Protein AF-A0A2V1A9T0-F1 (afdb_monomer_lite)

Organism: NCBI:txid1231522

Secondary structure (DSSP, 8-state):
----------------------------PPPP-GGGT--B-TT---S-TT-TT-B-HHHHHHHHHHHHHHHHHHHHHHHHHHHHHHHHHHHHHHHHHHHHHHHHHHHHHHHHHHHHHHHHHHHHHHHHHHHHHHHHHHHHHHHHHHHHHHHTT--

Radius of gyration: 43.41 Å; chains: 1; bounding box: 82×56×120 Å

pLDDT: mean 79.32, std 18.93, range [35.81, 97.5]

InterPro domains:
  IPR008409 Pre-mRNA-splicing factor SPF27 [PF05700] (28-149)

Foldseek 3Di:
DDDDDDDDDDDDDDDDDPPPPPPPDPDPDDDDPVLLVDQADPPPPDPCPPDPVRGNVVSVVVSVVVVVVVVVVVVVCVVCVVVVVVVVVVVVVVVVVVVVVVVVVVVVVVVVVVVVVVVVVVVCVVCVVVVVVVVVVVVVVVVVVVVVVVVVVVD

Structure (mmCIF, N/CA/C/O backbone):
data_AF-A0A2V1A9T0-F1
#
_entry.id   AF-A0A2V1A9T0-F1
#
loop_
_atom_site.group_PDB
_atom_site.id
_atom_site.type_symbol
_atom_site.label_atom_id
_atom_site.label_alt_id
_atom_site.label_comp_id
_atom_site.label_asym_id
_atom_site.label_entity_id
_atom_site.label_seq_id
_atom_site.pdbx_PDB_ins_code
_atom_site.Cartn_x
_atom_site.Cartn_y
_atom_site.Cartn_z
_atom_site.occupancy
_atom_site.B_iso_or_equiv
_atom_site.auth_seq_id
_atom_site.auth_comp_id
_atom_site.auth_asym_id
_atom_site.auth_atom_id
_atom_site.pdbx_PDB_model_num
ATOM 1 N N . MET A 1 1 ? -9.797 48.461 8.569 1.00 41.34 1 MET A N 1
ATOM 2 C CA . MET A 1 1 ? -9.521 49.116 7.278 1.00 41.34 1 MET A CA 1
ATOM 3 C C . MET A 1 1 ? -10.580 48.656 6.301 1.00 41.34 1 MET A C 1
ATOM 5 O O . MET A 1 1 ? -10.656 47.468 6.024 1.00 41.34 1 MET A O 1
ATOM 9 N N . ASP A 1 2 ? -11.428 49.593 5.893 1.00 49.56 2 ASP A N 1
ATOM 10 C CA . ASP A 1 2 ? -12.432 49.450 4.840 1.00 49.56 2 ASP A CA 1
ATOM 11 C C . ASP A 1 2 ? -11.826 49.159 3.462 1.00 49.56 2 ASP A C 1
ATOM 13 O O . ASP A 1 2 ? -10.650 49.443 3.221 1.00 49.56 2 ASP A O 1
ATOM 17 N N . ARG A 1 3 ? -12.746 48.827 2.540 1.00 44.25 3 ARG A N 1
ATOM 18 C CA . ARG A 1 3 ? -12.660 48.832 1.067 1.00 44.25 3 ARG A CA 1
ATOM 19 C C . ARG A 1 3 ? -12.234 47.460 0.506 1.00 44.25 3 ARG A C 1
ATOM 21 O O . ARG A 1 3 ? -11.139 46.999 0.760 1.00 44.25 3 ARG A O 1
ATOM 28 N N . PHE A 1 4 ? -13.026 46.724 -0.269 1.00 51.66 4 PHE A N 1
ATOM 29 C CA . PHE A 1 4 ? -13.960 47.167 -1.293 1.00 51.66 4 PHE A CA 1
ATOM 30 C C . PHE A 1 4 ? -15.112 46.173 -1.485 1.00 51.66 4 PHE A C 1
ATOM 32 O O . PHE A 1 4 ? -14.948 45.049 -1.946 1.00 51.66 4 PHE A O 1
ATOM 39 N N . ARG A 1 5 ? -16.301 46.695 -1.203 1.00 51.66 5 ARG A N 1
ATOM 40 C CA . ARG A 1 5 ? -17.583 46.385 -1.833 1.00 51.66 5 ARG A CA 1
ATOM 41 C C . ARG A 1 5 ? -17.420 46.410 -3.364 1.00 51.66 5 ARG A C 1
ATOM 43 O O . ARG A 1 5 ? -16.984 47.432 -3.893 1.00 51.66 5 ARG A O 1
ATOM 50 N N . ARG A 1 6 ? -17.809 45.350 -4.080 1.00 48.56 6 ARG A N 1
ATOM 51 C CA . ARG A 1 6 ? -18.225 45.465 -5.490 1.00 48.56 6 ARG A CA 1
ATOM 52 C C . ARG A 1 6 ? -19.742 45.265 -5.572 1.00 48.56 6 ARG A C 1
ATOM 54 O O . ARG A 1 6 ? -20.249 44.361 -4.910 1.00 48.56 6 ARG A O 1
ATOM 61 N N . PRO A 1 7 ? -20.461 46.148 -6.281 1.00 46.00 7 PRO A N 1
ATOM 62 C CA . PRO A 1 7 ? -21.913 46.156 -6.297 1.00 46.00 7 PRO A CA 1
ATOM 63 C C . PRO A 1 7 ? -22.497 45.077 -7.211 1.00 46.00 7 PRO A C 1
ATOM 65 O O . PRO A 1 7 ? -21.845 44.564 -8.119 1.00 46.00 7 PRO A O 1
ATOM 68 N N . GLN A 1 8 ? -23.760 44.793 -6.907 1.00 44.28 8 GLN A N 1
ATOM 69 C CA . GLN A 1 8 ? -24.745 44.070 -7.694 1.00 44.28 8 GLN A CA 1
ATOM 70 C C . GLN A 1 8 ? -24.819 44.540 -9.155 1.00 44.28 8 GLN A C 1
ATOM 72 O O . GLN A 1 8 ? -24.739 45.731 -9.440 1.00 44.28 8 GLN A O 1
ATOM 77 N N . GLN A 1 9 ? -24.996 43.548 -10.030 1.00 41.38 9 GLN A N 1
ATOM 78 C CA . GLN A 1 9 ? -26.046 43.435 -11.050 1.00 41.38 9 GLN A CA 1
ATOM 79 C C . GLN A 1 9 ? -26.604 44.745 -11.632 1.00 41.38 9 GLN A C 1
ATOM 81 O O . GLN A 1 9 ? -27.335 45.476 -10.971 1.00 41.38 9 GLN A O 1
ATOM 86 N N . GLY A 1 10 ? -26.343 44.942 -12.925 1.00 35.81 10 GLY A N 1
ATOM 87 C CA . GLY A 1 10 ? -27.169 45.728 -13.832 1.00 35.81 10 GLY A CA 1
ATOM 88 C C . GLY A 1 10 ? -27.569 44.834 -15.003 1.00 35.81 10 GLY A C 1
ATOM 89 O O . GLY A 1 10 ? -26.721 44.463 -15.805 1.00 35.81 10 GLY A O 1
ATOM 90 N N . GLU A 1 11 ? -28.829 44.413 -14.971 1.00 46.09 11 GLU A N 1
ATOM 91 C CA . GLU A 1 11 ? -29.727 44.053 -16.073 1.00 46.09 11 GLU A CA 1
ATOM 92 C C . GLU A 1 11 ? -29.120 43.856 -17.473 1.00 46.09 11 GLU A C 1
ATOM 94 O O . GLU A 1 11 ? -28.666 44.804 -18.106 1.00 46.09 11 GLU A O 1
ATOM 99 N N . GLN A 1 12 ? -29.278 42.644 -18.010 1.00 40.47 12 GLN A N 1
ATOM 100 C CA . GLN A 1 12 ? -30.048 42.421 -19.238 1.00 40.47 12 GLN A CA 1
ATOM 101 C C . GLN A 1 12 ? -30.375 40.930 -19.339 1.00 40.47 12 GLN A C 1
ATOM 103 O O . GLN A 1 12 ? -29.503 40.085 -19.525 1.00 40.47 12 GLN A O 1
ATOM 108 N N . ALA A 1 13 ? -31.653 40.615 -19.139 1.00 43.53 13 ALA A N 1
ATOM 109 C CA . ALA A 1 13 ? -32.217 39.368 -19.607 1.00 43.53 13 ALA A CA 1
ATOM 110 C C . ALA A 1 13 ? -32.338 39.480 -21.128 1.00 43.53 13 ALA A C 1
ATOM 112 O O . ALA A 1 13 ? -33.068 40.343 -21.609 1.00 43.53 13 ALA A O 1
ATOM 113 N N . ASP A 1 14 ? -31.654 38.607 -21.857 1.00 40.28 14 ASP A N 1
ATOM 114 C CA . ASP A 1 14 ? -32.165 38.157 -23.142 1.00 40.28 14 ASP A CA 1
ATOM 115 C C . ASP A 1 14 ? -32.163 36.631 -23.133 1.00 40.28 14 ASP A C 1
ATOM 117 O O . ASP A 1 14 ? -31.146 35.973 -22.905 1.00 40.28 14 ASP A O 1
ATOM 121 N N . GLN A 1 15 ? -33.370 36.095 -23.227 1.00 50.47 15 GLN A N 1
ATOM 122 C CA . GLN A 1 15 ? -33.656 34.676 -23.263 1.00 50.47 15 GLN A CA 1
ATOM 123 C C . GLN A 1 15 ? -33.426 34.229 -24.699 1.00 50.47 15 GLN A C 1
ATOM 125 O O . GLN A 1 15 ? -34.272 34.505 -25.537 1.00 50.47 15 GLN A O 1
ATOM 130 N N . ASN A 1 16 ? -32.329 33.532 -24.983 1.00 46.84 16 ASN A N 1
ATOM 131 C CA . ASN A 1 16 ? -32.235 32.673 -26.159 1.00 46.84 16 ASN A CA 1
ATOM 132 C C . ASN A 1 16 ? -31.394 31.443 -25.792 1.00 46.84 16 ASN A C 1
ATOM 134 O O . ASN A 1 16 ? -30.250 31.573 -25.368 1.00 46.84 16 ASN A O 1
ATOM 138 N N . ASP A 1 17 ? -32.071 30.296 -25.853 1.00 46.91 17 ASP A N 1
ATOM 139 C CA . ASP A 1 17 ? -31.649 28.898 -25.711 1.00 46.91 17 ASP A CA 1
ATOM 140 C C . ASP A 1 17 ? -30.169 28.611 -25.388 1.00 46.91 17 ASP A C 1
ATOM 142 O O . ASP A 1 17 ? -29.291 28.931 -26.194 1.00 46.91 17 ASP A O 1
ATOM 146 N N . PRO A 1 18 ? -29.851 27.887 -24.292 1.00 46.56 18 PRO A N 1
ATOM 147 C CA . PRO A 1 18 ? -28.596 27.166 -24.225 1.00 46.56 18 PRO A CA 1
ATOM 148 C C . PRO A 1 18 ? -28.730 25.958 -25.156 1.00 46.56 18 PRO A C 1
ATOM 150 O O . PRO A 1 18 ? -29.039 24.848 -24.720 1.00 46.56 18 PRO A O 1
ATOM 153 N N . GLU A 1 19 ? -28.510 26.173 -26.452 1.00 51.03 19 GLU A N 1
ATOM 154 C CA . GLU A 1 19 ? -28.111 25.086 -27.333 1.00 51.03 19 GLU A CA 1
ATOM 155 C C . GLU A 1 19 ? -26.785 24.586 -26.754 1.00 51.03 19 GLU A C 1
ATOM 157 O O . GLU A 1 19 ? -25.731 25.210 -26.886 1.00 51.03 19 GLU A O 1
ATOM 162 N N . TYR A 1 20 ? -26.880 23.531 -25.942 1.00 49.53 20 TYR A N 1
ATOM 163 C CA . TYR A 1 20 ? -25.735 22.795 -25.446 1.00 49.53 20 TYR A CA 1
ATOM 164 C C . TYR A 1 20 ? -24.999 22.313 -26.683 1.00 49.53 20 TYR A C 1
ATOM 166 O O . TYR A 1 20 ? -25.385 21.313 -27.291 1.00 49.53 20 TYR A O 1
ATOM 174 N N . ASP A 1 21 ? -23.964 23.061 -27.045 1.00 53.72 21 ASP A N 1
ATOM 175 C CA . ASP A 1 21 ? -22.949 22.685 -28.005 1.00 53.72 21 ASP A CA 1
ATOM 176 C C . ASP A 1 21 ? -22.267 21.437 -27.422 1.00 53.72 21 ASP A C 1
ATOM 178 O O . ASP A 1 21 ? -21.248 21.492 -26.732 1.00 53.72 21 ASP A O 1
ATOM 182 N N . ASN A 1 22 ? -22.917 20.283 -27.615 1.00 58.53 22 ASN A N 1
ATOM 183 C CA . ASN A 1 22 ? -22.407 18.935 -27.385 1.00 58.53 22 ASN A CA 1
ATOM 184 C C . ASN A 1 22 ? -21.329 18.636 -28.439 1.00 58.53 22 ASN A C 1
ATOM 186 O O . ASN A 1 22 ? -21.320 17.576 -29.063 1.00 58.53 22 ASN A O 1
ATOM 190 N N . ALA A 1 23 ? -20.426 19.584 -28.675 1.00 66.06 23 ALA A N 1
ATOM 191 C CA . ALA A 1 23 ? -19.185 19.310 -29.351 1.00 66.06 23 ALA A CA 1
ATOM 192 C C . ALA A 1 23 ? -18.365 18.470 -28.372 1.00 66.06 23 ALA A C 1
ATOM 194 O O . ALA A 1 23 ? -17.761 18.987 -27.427 1.00 66.06 23 ALA A O 1
ATOM 195 N N . GLU A 1 24 ? -18.412 17.148 -28.557 1.00 66.62 24 GLU A N 1
ATOM 196 C CA . GLU A 1 24 ? -17.454 16.244 -27.933 1.00 66.62 24 GLU A CA 1
ATOM 197 C C . GLU A 1 24 ? -16.051 16.851 -28.097 1.00 66.62 24 GLU A C 1
ATOM 199 O O . GLU A 1 24 ? -15.725 17.352 -29.182 1.00 66.62 24 GLU A O 1
ATOM 204 N N . PRO A 1 25 ? -15.225 16.872 -27.033 1.00 68.44 25 PRO A N 1
ATOM 205 C CA . PRO A 1 25 ? -13.883 17.423 -27.132 1.00 68.44 25 PRO A CA 1
ATOM 206 C C . PRO A 1 25 ? -13.173 16.738 -28.303 1.00 68.44 25 PRO A C 1
ATOM 208 O O . PRO A 1 25 ? -13.289 15.515 -28.425 1.00 68.44 25 PRO A O 1
ATOM 211 N N . PRO A 1 26 ? -12.462 17.487 -29.169 1.00 66.81 26 PRO A N 1
ATOM 212 C CA . PRO A 1 26 ? -11.842 16.910 -30.349 1.00 66.81 26 PRO A CA 1
ATOM 213 C C . PRO A 1 26 ? -10.976 15.736 -29.910 1.00 66.81 26 PRO A C 1
ATOM 215 O O . PRO A 1 26 ? -10.028 15.897 -29.135 1.00 66.81 26 PRO A O 1
ATOM 218 N N . VAL A 1 27 ? -11.347 14.541 -30.369 1.00 67.94 27 VAL A N 1
ATOM 219 C CA . VAL A 1 27 ? -10.567 13.334 -30.137 1.00 67.94 27 VAL A CA 1
ATOM 220 C C . VAL A 1 27 ? -9.212 13.602 -30.770 1.00 67.94 27 VAL A C 1
ATOM 222 O O . VAL A 1 27 ? -9.116 13.760 -31.986 1.00 67.94 27 VAL A O 1
ATOM 225 N N . ILE A 1 28 ? -8.172 13.720 -29.942 1.00 66.56 28 ILE A N 1
ATOM 226 C CA . ILE A 1 28 ? -6.799 13.872 -30.416 1.00 66.56 28 ILE A CA 1
ATOM 227 C C . ILE A 1 28 ? -6.478 12.585 -31.177 1.00 66.56 28 ILE A C 1
ATOM 229 O O . ILE A 1 28 ? -6.140 11.565 -30.575 1.00 66.56 28 ILE A O 1
ATOM 233 N N . GLN A 1 29 ? -6.646 12.608 -32.499 1.00 69.62 29 GLN A N 1
ATOM 234 C CA . GLN A 1 29 ? -6.156 11.542 -33.354 1.00 69.62 29 GLN A CA 1
ATOM 235 C C . GLN A 1 29 ? -4.639 11.497 -33.189 1.00 69.62 29 GLN A C 1
ATOM 237 O O . GLN A 1 29 ? -3.960 12.527 -33.205 1.00 69.62 29 GLN A O 1
ATOM 242 N N . GLY A 1 30 ? -4.125 10.294 -32.932 1.00 69.00 30 GLY A N 1
ATOM 243 C CA . GLY A 1 30 ? -2.693 10.066 -32.813 1.00 69.00 30 GLY A CA 1
ATOM 244 C C . GLY A 1 30 ? -1.959 10.533 -34.068 1.00 69.00 30 GLY A C 1
ATOM 245 O O . GLY A 1 30 ? -2.544 10.654 -35.141 1.00 69.00 30 GLY A O 1
ATOM 246 N N . ILE A 1 31 ? -0.664 10.797 -33.920 1.00 72.31 31 ILE A N 1
ATOM 247 C CA . ILE A 1 31 ? 0.193 11.145 -35.053 1.00 72.31 31 ILE A CA 1
ATOM 248 C C . ILE A 1 31 ? 0.195 9.956 -36.017 1.00 72.31 31 ILE A C 1
ATOM 250 O O . ILE A 1 31 ? 0.620 8.861 -35.641 1.00 72.31 31 ILE A O 1
ATOM 254 N N . ASP A 1 32 ? -0.294 10.173 -37.236 1.00 72.38 32 ASP A N 1
ATOM 255 C CA . ASP A 1 32 ? -0.257 9.159 -38.280 1.00 72.38 32 ASP A CA 1
ATOM 256 C C . ASP A 1 32 ? 1.188 8.951 -38.756 1.00 72.38 32 ASP A C 1
ATOM 258 O O . ASP A 1 32 ? 1.891 9.890 -39.136 1.00 72.38 32 ASP A O 1
ATOM 262 N N . MET A 1 33 ? 1.634 7.699 -38.693 1.00 73.69 33 MET A N 1
ATOM 263 C CA . MET A 1 33 ? 2.988 7.281 -39.051 1.00 73.69 33 MET A CA 1
ATOM 264 C C . MET A 1 33 ? 3.064 6.679 -40.460 1.00 73.69 33 MET A C 1
ATOM 266 O O . MET A 1 33 ? 4.167 6.360 -40.907 1.00 73.69 33 MET A O 1
ATOM 270 N N . SER A 1 34 ? 1.930 6.549 -41.161 1.00 76.94 34 SER A N 1
ATOM 271 C CA . SER A 1 34 ? 1.832 6.022 -42.533 1.00 76.94 34 SER A CA 1
ATOM 272 C C . SER A 1 34 ? 2.747 6.767 -43.521 1.00 76.94 34 SER A C 1
ATOM 274 O O . SER A 1 34 ? 3.389 6.157 -44.378 1.00 76.94 34 SER A O 1
ATOM 276 N N . ARG A 1 35 ? 2.930 8.076 -43.308 1.00 72.00 35 ARG A N 1
ATOM 277 C CA . ARG A 1 35 ? 3.804 8.964 -44.093 1.00 72.00 35 ARG A CA 1
ATOM 278 C C . ARG A 1 35 ? 5.291 8.585 -44.076 1.00 72.00 35 ARG A C 1
ATOM 280 O O . ARG A 1 35 ? 6.041 9.012 -44.945 1.00 72.00 35 ARG A O 1
ATOM 287 N N . TYR A 1 36 ? 5.737 7.819 -43.081 1.00 72.62 36 TYR A N 1
ATOM 288 C CA . TYR A 1 36 ? 7.127 7.354 -42.981 1.00 72.62 36 TYR A CA 1
ATOM 289 C C . TYR A 1 36 ? 7.308 5.912 -43.471 1.00 72.62 36 TYR A C 1
ATOM 291 O O . TYR A 1 36 ? 8.412 5.370 -43.381 1.00 72.62 36 TYR A O 1
ATOM 299 N N . THR A 1 37 ? 6.228 5.290 -43.950 1.00 76.69 37 THR A N 1
ATOM 300 C CA . THR A 1 37 ? 6.225 3.935 -44.516 1.00 76.69 37 THR A CA 1
ATOM 301 C C . THR A 1 37 ? 5.931 3.911 -46.012 1.00 76.69 37 THR A C 1
ATOM 303 O O . THR A 1 37 ? 6.286 2.926 -46.653 1.00 76.69 37 THR A O 1
ATOM 306 N N . ASP A 1 38 ? 5.338 4.979 -46.556 1.00 76.19 38 ASP A N 1
ATOM 307 C CA . ASP A 1 38 ? 5.095 5.164 -47.987 1.00 76.19 38 ASP A CA 1
ATOM 308 C C . ASP A 1 38 ? 5.941 6.324 -48.542 1.00 76.19 38 ASP A C 1
ATOM 310 O O . ASP A 1 38 ? 5.960 7.429 -47.988 1.00 76.19 38 ASP A O 1
ATOM 314 N N . PHE A 1 39 ? 6.679 6.047 -49.617 1.00 72.00 39 PHE A N 1
ATOM 315 C CA . PHE A 1 39 ? 7.634 6.965 -50.243 1.00 72.00 39 PHE A CA 1
ATOM 316 C C . PHE A 1 39 ? 7.153 7.505 -51.594 1.00 72.00 39 PHE A C 1
ATOM 318 O O . PHE A 1 39 ? 7.888 8.273 -52.220 1.00 72.00 39 PHE A O 1
ATOM 325 N N . HIS A 1 40 ? 5.954 7.120 -52.032 1.00 70.38 40 HIS A N 1
ATOM 326 C CA . HIS A 1 40 ? 5.332 7.643 -53.243 1.00 70.38 40 HIS A CA 1
ATOM 327 C C . HIS A 1 40 ? 4.596 8.958 -52.953 1.00 70.38 40 HIS A C 1
ATOM 329 O O . HIS A 1 40 ? 4.114 9.189 -51.839 1.00 70.38 40 HIS A O 1
ATOM 335 N N . ASP A 1 41 ? 4.564 9.854 -53.938 1.00 64.69 41 ASP A N 1
ATOM 336 C CA . ASP A 1 41 ? 3.841 11.117 -53.824 1.00 64.69 41 ASP A CA 1
ATOM 337 C C . ASP A 1 41 ? 2.337 10.897 -54.050 1.00 64.69 41 ASP A C 1
ATOM 339 O O . ASP A 1 41 ? 1.908 10.295 -55.027 1.00 64.69 41 ASP A O 1
ATOM 343 N N . GLU A 1 42 ? 1.521 11.393 -53.117 1.00 61.47 42 GLU A N 1
ATOM 344 C CA . GLU A 1 42 ? 0.056 11.219 -53.101 1.00 61.47 42 GLU A CA 1
ATOM 345 C C . GLU A 1 42 ? -0.668 11.959 -54.247 1.00 61.47 42 GLU A C 1
ATOM 347 O O . GLU A 1 42 ? -1.859 11.733 -54.464 1.00 61.47 42 GLU A O 1
ATOM 352 N N . ASP A 1 43 ? 0.036 12.828 -54.980 1.00 56.91 43 ASP A N 1
ATOM 353 C CA . ASP A 1 43 ? -0.495 13.571 -56.131 1.00 56.91 43 ASP A CA 1
ATOM 354 C C . ASP A 1 43 ? -0.445 12.772 -57.451 1.00 56.91 43 ASP A C 1
ATOM 356 O O . ASP A 1 43 ? -1.096 13.164 -58.423 1.00 56.91 43 ASP A O 1
ATOM 360 N N . ASP A 1 44 ? 0.237 11.622 -57.489 1.00 52.84 44 ASP A N 1
ATOM 361 C CA . ASP A 1 44 ? 0.313 10.771 -58.680 1.00 52.84 44 ASP A CA 1
ATOM 362 C C . ASP A 1 44 ? -0.867 9.777 -58.715 1.00 52.84 44 ASP A C 1
ATOM 364 O O . ASP A 1 44 ? -0.752 8.590 -58.418 1.00 52.84 44 ASP A O 1
ATOM 368 N N . ASN A 1 45 ? -2.042 10.268 -59.127 1.00 53.12 45 ASN A N 1
ATOM 369 C CA . ASN A 1 45 ? -3.184 9.439 -59.557 1.00 53.12 45 ASN A CA 1
ATOM 370 C C . ASN A 1 45 ? -2.995 8.868 -60.980 1.00 53.12 45 ASN A C 1
ATOM 372 O O . ASN A 1 45 ? -3.975 8.682 -61.705 1.00 53.12 45 ASN A O 1
ATOM 376 N N . ASP A 1 46 ? -1.761 8.595 -61.402 1.00 49.47 46 ASP A N 1
ATOM 377 C CA . ASP A 1 46 ? -1.485 8.049 -62.727 1.00 49.47 46 ASP A CA 1
ATOM 378 C C . ASP A 1 46 ? -1.160 6.556 -62.644 1.00 49.47 46 ASP A C 1
ATOM 380 O O . ASP A 1 46 ? -0.363 6.083 -61.837 1.00 49.47 46 ASP A O 1
ATOM 384 N N . ALA A 1 47 ? -1.836 5.794 -63.502 1.00 53.44 47 ALA A N 1
ATOM 385 C CA . ALA A 1 47 ? -1.875 4.336 -63.554 1.00 53.44 47 ALA A CA 1
ATOM 386 C C . ALA A 1 47 ? -0.553 3.652 -63.982 1.00 53.44 47 ALA A C 1
ATOM 388 O O . ALA A 1 47 ? -0.590 2.512 -64.439 1.00 53.44 47 ALA A O 1
ATOM 389 N N . ASP A 1 48 ? 0.594 4.311 -63.807 1.00 53.59 48 ASP A N 1
ATOM 390 C CA . ASP A 1 48 ? 1.942 3.797 -64.081 1.00 53.59 48 ASP A CA 1
ATOM 391 C C . ASP A 1 48 ? 2.784 3.825 -62.790 1.00 53.59 48 ASP A C 1
ATOM 393 O O . ASP A 1 48 ? 3.771 4.544 -62.644 1.00 53.59 48 ASP A O 1
ATOM 397 N N . SER A 1 49 ? 2.381 2.982 -61.837 1.00 54.25 49 SER A N 1
ATOM 398 C CA . SER A 1 49 ? 3.007 2.770 -60.518 1.00 54.25 49 SER A CA 1
ATOM 399 C C . SER A 1 49 ? 4.459 2.246 -60.557 1.00 54.25 49 SER A C 1
ATOM 401 O O . SER A 1 49 ? 5.058 2.047 -59.500 1.00 54.25 49 SER A O 1
ATOM 403 N N . ASP A 1 50 ? 5.033 2.010 -61.737 1.00 55.94 50 ASP A N 1
ATOM 404 C CA . ASP A 1 50 ? 6.358 1.399 -61.912 1.00 55.94 50 ASP A CA 1
ATOM 405 C C . ASP A 1 50 ? 7.448 2.404 -62.329 1.00 55.94 50 ASP A C 1
ATOM 407 O O . ASP A 1 50 ? 8.552 1.995 -62.692 1.00 55.94 50 ASP A O 1
ATOM 411 N N . ASN A 1 51 ? 7.177 3.715 -62.284 1.00 54.38 51 ASN A N 1
ATOM 412 C CA . ASN A 1 51 ? 8.155 4.731 -62.672 1.00 54.38 51 ASN A CA 1
ATOM 413 C C . ASN A 1 51 ? 9.034 5.148 -61.462 1.00 54.38 51 ASN A C 1
ATOM 415 O O . ASN A 1 51 ? 8.563 5.861 -60.574 1.00 54.38 51 ASN A O 1
ATOM 419 N N . PRO A 1 52 ? 10.319 4.735 -61.388 1.00 56.41 52 PRO A N 1
ATOM 420 C CA . PRO A 1 52 ? 11.187 4.961 -60.224 1.00 56.41 52 PRO A CA 1
ATOM 421 C C . PRO A 1 52 ? 11.618 6.426 -60.030 1.00 56.41 52 PRO A C 1
ATOM 423 O O . PRO A 1 52 ? 12.310 6.726 -59.061 1.00 56.41 52 PRO A O 1
ATOM 426 N N . ASP A 1 53 ? 11.230 7.325 -60.938 1.00 57.50 53 ASP A N 1
ATOM 427 C CA . ASP A 1 53 ? 11.564 8.757 -60.905 1.00 57.50 53 ASP A CA 1
ATOM 428 C C . ASP A 1 53 ? 10.655 9.582 -59.966 1.00 57.50 53 ASP A C 1
ATOM 430 O O . ASP A 1 53 ? 10.939 10.751 -59.715 1.00 57.50 53 ASP A O 1
ATOM 434 N N . HIS A 1 54 ? 9.597 8.980 -59.406 1.00 59.47 54 HIS A N 1
ATOM 435 C CA . HIS A 1 54 ? 8.593 9.645 -58.556 1.00 59.47 54 HIS A CA 1
ATOM 436 C C . HIS A 1 54 ? 8.680 9.227 -57.075 1.00 59.47 54 HIS A C 1
ATOM 438 O O . HIS A 1 54 ? 7.676 9.047 -56.385 1.00 59.47 54 HIS A O 1
ATOM 444 N N . THR A 1 55 ? 9.895 9.008 -56.564 1.00 67.81 55 THR A N 1
ATOM 445 C CA . THR A 1 55 ? 10.107 8.758 -55.129 1.00 67.81 55 THR A CA 1
ATOM 446 C C . THR A 1 55 ? 10.384 10.057 -54.386 1.00 67.81 55 THR A C 1
ATOM 448 O O . THR A 1 55 ? 11.334 10.774 -54.713 1.00 67.81 55 THR A O 1
ATOM 451 N N . ASN A 1 56 ? 9.625 10.322 -53.323 1.00 74.25 56 ASN A N 1
ATOM 452 C CA . ASN A 1 56 ? 9.827 11.488 -52.475 1.00 74.25 56 ASN A CA 1
ATOM 453 C C . ASN A 1 56 ? 11.101 11.325 -51.631 1.00 74.25 56 ASN A C 1
ATOM 455 O O . ASN A 1 56 ? 11.118 10.728 -50.547 1.00 74.25 56 ASN A O 1
ATOM 459 N N . GLN A 1 57 ? 12.199 11.865 -52.149 1.00 78.88 57 GLN A N 1
ATOM 460 C CA . GLN A 1 57 ? 13.527 11.704 -51.571 1.00 78.88 57 GLN A CA 1
ATOM 461 C C . GLN A 1 57 ? 13.660 12.353 -50.177 1.00 78.88 57 GLN A C 1
ATOM 463 O O . GLN A 1 57 ? 14.392 11.842 -49.325 1.00 78.88 57 GLN A O 1
ATOM 468 N N . ASP A 1 58 ? 12.875 13.394 -49.880 1.00 80.38 58 ASP A N 1
ATOM 469 C CA . ASP A 1 58 ? 12.808 14.010 -48.549 1.00 80.38 58 ASP A CA 1
ATOM 470 C C . ASP A 1 58 ? 12.133 13.083 -47.520 1.00 80.38 58 ASP A C 1
ATOM 472 O O . ASP A 1 58 ? 12.621 12.936 -46.390 1.00 80.38 58 ASP A O 1
ATOM 476 N N . ARG A 1 59 ? 11.047 12.388 -47.897 1.00 80.38 59 ARG A N 1
ATOM 477 C CA . ARG A 1 59 ? 10.411 11.356 -47.048 1.00 80.38 59 ARG A CA 1
ATOM 478 C C . ARG A 1 59 ? 11.375 10.196 -46.771 1.00 80.38 59 ARG A C 1
ATOM 480 O O . ARG A 1 59 ? 11.461 9.714 -45.642 1.00 80.38 59 ARG A O 1
ATOM 487 N N . MET A 1 60 ? 12.174 9.798 -47.760 1.00 81.44 60 MET A N 1
ATOM 488 C CA . MET A 1 60 ? 13.182 8.747 -47.593 1.00 81.44 60 MET A CA 1
ATOM 489 C C . MET A 1 60 ? 14.308 9.160 -46.629 1.00 81.44 60 MET A C 1
ATOM 491 O O . MET A 1 60 ? 14.643 8.409 -45.708 1.00 81.44 60 MET A O 1
ATOM 495 N N . TYR A 1 61 ? 14.876 10.362 -46.786 1.00 87.44 61 TYR A N 1
ATOM 496 C CA . TYR A 1 61 ? 15.927 10.850 -45.885 1.00 87.44 61 TYR A CA 1
ATOM 497 C C . TYR A 1 61 ? 15.425 11.062 -44.458 1.00 87.44 61 TYR A C 1
ATOM 499 O O . TYR A 1 61 ? 16.138 10.750 -43.502 1.00 87.44 61 TYR A O 1
ATOM 507 N N . THR A 1 62 ? 14.194 11.548 -44.295 1.00 86.56 62 THR A N 1
ATOM 508 C CA . THR A 1 62 ? 13.586 11.695 -42.967 1.00 86.56 62 THR A CA 1
ATOM 509 C C . THR A 1 62 ? 13.334 10.337 -42.313 1.00 86.56 62 THR A C 1
ATOM 511 O O . THR A 1 62 ? 13.723 10.151 -41.158 1.00 86.56 62 THR A O 1
ATOM 514 N N . ALA A 1 63 ? 12.789 9.354 -43.037 1.00 86.94 63 ALA A N 1
ATOM 515 C CA . ALA A 1 63 ? 12.618 7.993 -42.525 1.00 86.94 63 ALA A CA 1
ATOM 516 C C . ALA A 1 63 ? 13.957 7.344 -42.128 1.00 86.94 63 ALA A C 1
ATOM 518 O O . ALA A 1 63 ? 14.053 6.710 -41.073 1.00 86.94 63 ALA A O 1
ATOM 519 N N . LEU A 1 64 ? 15.017 7.559 -42.916 1.00 88.06 64 LEU A N 1
ATOM 520 C CA . LEU A 1 64 ? 16.368 7.096 -42.593 1.00 88.06 64 LEU A CA 1
ATOM 521 C C . LEU A 1 64 ? 16.938 7.787 -41.342 1.00 88.06 64 LEU A C 1
ATOM 523 O O . LEU A 1 64 ? 17.507 7.133 -40.471 1.00 88.06 64 LEU A O 1
ATOM 527 N N . ALA A 1 65 ? 16.765 9.102 -41.209 1.00 89.50 65 ALA A N 1
ATOM 528 C CA . ALA A 1 65 ? 17.199 9.826 -40.017 1.00 89.50 65 ALA A CA 1
ATOM 529 C C . ALA A 1 65 ? 16.482 9.312 -38.755 1.00 89.50 65 ALA A C 1
ATOM 531 O O . ALA A 1 65 ? 17.118 9.080 -37.721 1.00 89.50 65 ALA A O 1
ATOM 532 N N . TYR A 1 66 ? 15.172 9.065 -38.842 1.00 90.81 66 TYR A N 1
ATOM 533 C CA . TYR A 1 66 ? 14.407 8.479 -37.743 1.00 90.81 66 TYR A CA 1
ATOM 534 C C . TYR A 1 66 ? 14.820 7.039 -37.435 1.00 90.81 66 TYR A C 1
ATOM 536 O O . TYR A 1 66 ? 14.863 6.674 -36.259 1.00 90.81 66 TYR A O 1
ATOM 544 N N . SER A 1 67 ? 15.166 6.223 -38.436 1.00 89.88 67 SER A N 1
ATOM 545 C CA . SER A 1 67 ? 15.635 4.853 -38.200 1.00 89.88 67 SER A CA 1
ATOM 546 C C . SER A 1 67 ? 16.986 4.831 -37.477 1.00 89.88 67 SER A C 1
ATOM 548 O O . SER A 1 67 ? 17.131 4.102 -36.495 1.00 89.88 67 SER A O 1
ATOM 550 N N . MET A 1 68 ? 17.921 5.711 -37.851 1.00 93.69 68 MET A N 1
ATOM 551 C CA . MET A 1 68 ? 19.200 5.881 -37.149 1.00 93.69 68 MET A CA 1
ATOM 552 C C . MET A 1 68 ? 19.005 6.353 -35.700 1.0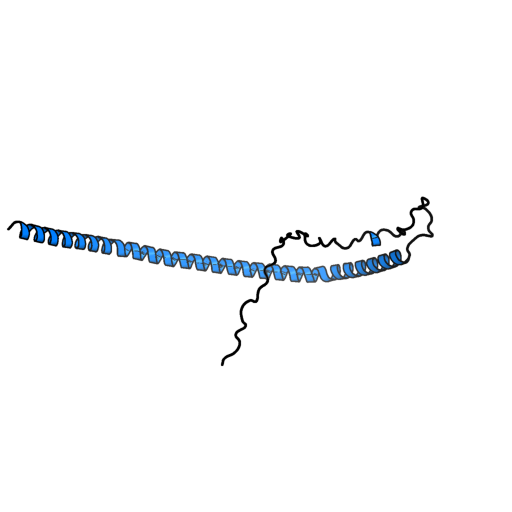0 93.69 68 MET A C 1
ATOM 554 O O . MET A 1 68 ? 19.632 5.836 -34.771 1.00 93.69 68 MET A O 1
ATOM 558 N N . LEU A 1 69 ? 18.108 7.319 -35.472 1.00 93.62 69 LEU A N 1
ATOM 559 C CA . LEU A 1 69 ? 17.767 7.774 -34.120 1.00 93.62 69 LEU A CA 1
ATOM 560 C C . LEU A 1 69 ? 17.118 6.660 -33.297 1.00 93.62 69 LEU A C 1
ATOM 562 O O . LEU A 1 69 ? 17.452 6.482 -32.125 1.00 93.62 69 LEU A O 1
ATOM 566 N N . ARG A 1 70 ? 16.220 5.883 -33.908 1.00 92.00 70 ARG A N 1
ATOM 567 C CA . ARG A 1 70 ? 15.568 4.739 -33.270 1.00 92.00 70 ARG A CA 1
ATOM 568 C C . ARG A 1 70 ? 16.579 3.666 -32.887 1.00 92.00 70 ARG A C 1
ATOM 570 O O . ARG A 1 70 ? 16.493 3.147 -31.775 1.00 92.00 70 ARG A O 1
ATOM 577 N N . GLU A 1 71 ? 17.534 3.349 -33.755 1.00 94.38 71 GLU A N 1
ATOM 578 C CA . GLU A 1 71 ? 18.607 2.396 -33.460 1.00 94.38 71 GLU A CA 1
ATOM 579 C C . GLU A 1 71 ? 19.438 2.873 -32.264 1.00 94.38 71 GLU A C 1
ATOM 581 O O . GLU A 1 71 ? 19.601 2.145 -31.281 1.00 94.38 71 GLU A O 1
ATOM 586 N N . ARG A 1 72 ? 19.894 4.132 -32.295 1.00 95.62 72 ARG A N 1
ATOM 587 C CA . ARG A 1 72 ? 20.654 4.730 -31.192 1.00 95.62 72 ARG A CA 1
ATOM 588 C C . ARG A 1 72 ? 19.867 4.704 -29.883 1.00 95.62 72 ARG A C 1
ATOM 590 O O . ARG A 1 72 ? 20.418 4.316 -28.854 1.00 95.62 72 ARG A O 1
ATOM 597 N N . ASN A 1 73 ? 18.594 5.090 -29.912 1.00 95.00 73 ASN A N 1
ATOM 598 C CA . ASN A 1 73 ? 17.729 5.075 -28.734 1.00 95.00 73 ASN A CA 1
ATOM 599 C C . ASN A 1 73 ? 17.519 3.654 -28.208 1.00 95.00 73 ASN A C 1
ATOM 601 O O . ASN A 1 73 ? 17.594 3.442 -27.002 1.00 95.00 73 ASN A O 1
ATOM 605 N N . SER A 1 74 ? 17.332 2.673 -29.093 1.00 93.31 74 SER A N 1
ATOM 606 C CA . SER A 1 74 ? 17.186 1.263 -28.709 1.00 93.31 74 SER A CA 1
ATOM 607 C C . SER A 1 74 ? 18.461 0.736 -28.053 1.00 93.31 74 SER A C 1
ATOM 609 O O . SER A 1 74 ? 18.404 0.065 -27.027 1.00 93.31 74 SER A O 1
ATOM 611 N N . ARG A 1 75 ? 19.632 1.104 -28.584 1.00 94.81 75 ARG A N 1
ATOM 612 C CA . ARG A 1 75 ? 20.923 0.750 -27.987 1.00 94.81 75 ARG A CA 1
ATOM 613 C C . ARG A 1 75 ? 21.110 1.379 -26.606 1.00 94.81 75 ARG A C 1
ATOM 615 O O . ARG A 1 75 ? 21.562 0.694 -25.694 1.00 94.81 75 ARG A O 1
ATOM 622 N N . LEU A 1 76 ? 20.755 2.653 -26.441 1.00 94.38 76 LEU A N 1
ATOM 623 C CA . LEU A 1 76 ? 20.802 3.326 -25.138 1.00 94.38 76 LEU A CA 1
ATOM 624 C C . LEU A 1 76 ? 19.808 2.712 -24.146 1.00 94.38 76 LEU A C 1
ATOM 626 O O . LEU A 1 76 ? 20.144 2.546 -22.977 1.00 94.38 76 LEU A O 1
ATOM 630 N N . ALA A 1 77 ? 18.614 2.332 -24.605 1.00 93.19 77 ALA A N 1
ATOM 631 C CA . ALA A 1 77 ? 17.631 1.638 -23.784 1.00 93.19 77 ALA A CA 1
ATOM 632 C C . ALA A 1 77 ? 18.177 0.292 -23.289 1.00 93.19 77 ALA A C 1
ATOM 634 O O . ALA A 1 77 ? 18.145 0.041 -22.092 1.00 93.19 77 ALA A O 1
ATOM 635 N N . LEU A 1 78 ? 18.777 -0.514 -24.173 1.00 93.19 78 LEU A N 1
ATOM 636 C CA . LEU A 1 78 ? 19.408 -1.787 -23.802 1.00 93.19 78 LEU A CA 1
ATOM 637 C C . LEU A 1 78 ? 20.573 -1.609 -22.819 1.00 93.19 78 LEU A C 1
ATOM 639 O O . LEU A 1 78 ? 20.740 -2.412 -21.908 1.00 93.19 78 LEU A O 1
ATOM 643 N N . GLN A 1 79 ? 21.371 -0.550 -22.973 1.00 92.62 79 GLN A N 1
ATOM 644 C CA . GLN A 1 79 ? 22.456 -0.238 -22.035 1.00 92.62 79 GLN A CA 1
ATOM 645 C C . GLN A 1 79 ? 21.935 0.172 -20.651 1.00 92.62 79 GLN A C 1
ATOM 647 O O . GLN A 1 79 ? 22.556 -0.154 -19.641 1.00 92.62 79 GLN A O 1
ATOM 652 N N . ASN A 1 80 ? 20.797 0.867 -20.602 1.00 92.88 80 ASN A N 1
ATOM 653 C CA . ASN A 1 80 ? 20.178 1.339 -19.364 1.00 92.88 80 ASN A CA 1
ATOM 654 C C . ASN A 1 80 ? 19.199 0.334 -18.742 1.00 92.88 80 ASN A C 1
ATOM 656 O O . ASN A 1 80 ? 18.742 0.554 -17.624 1.00 92.88 80 ASN A O 1
ATOM 660 N N . ASP A 1 81 ? 18.870 -0.759 -19.427 1.00 92.25 81 ASP A N 1
ATOM 661 C CA . ASP A 1 81 ? 17.843 -1.701 -18.976 1.00 92.25 81 ASP A CA 1
ATOM 662 C C . ASP A 1 81 ? 18.198 -2.325 -17.618 1.00 92.25 81 ASP A C 1
ATOM 664 O O . ASP A 1 81 ? 17.382 -2.355 -16.699 1.00 92.25 81 ASP A O 1
ATOM 668 N N . GLY A 1 82 ? 19.466 -2.702 -17.427 1.00 91.00 82 GLY A N 1
ATOM 669 C CA . GLY A 1 82 ? 19.942 -3.247 -16.153 1.00 91.00 82 GLY A CA 1
ATOM 670 C C . GLY A 1 82 ? 19.836 -2.256 -14.987 1.00 91.00 82 GLY A C 1
ATOM 671 O O . GLY A 1 82 ? 19.397 -2.626 -13.896 1.00 91.00 82 GLY A O 1
ATOM 672 N N . SER A 1 83 ? 20.191 -0.982 -15.203 1.00 91.25 83 SER A N 1
ATOM 673 C CA . SER A 1 83 ? 20.091 0.045 -14.157 1.00 91.25 83 SER A CA 1
ATOM 674 C C . SER A 1 83 ? 18.635 0.407 -13.862 1.00 91.25 83 SER A C 1
ATOM 676 O O . SER A 1 83 ? 18.266 0.547 -12.696 1.00 91.25 83 SER A O 1
ATOM 678 N N . MET A 1 84 ? 17.783 0.469 -14.889 1.00 92.31 84 MET A N 1
ATOM 679 C CA . MET A 1 84 ? 16.344 0.666 -14.718 1.00 92.31 84 MET A CA 1
ATOM 680 C C . MET A 1 84 ? 15.678 -0.496 -13.992 1.00 92.31 84 MET A C 1
ATOM 682 O O . MET A 1 84 ? 14.842 -0.257 -13.121 1.00 92.31 84 MET A O 1
ATOM 686 N N . SER A 1 85 ? 16.067 -1.737 -14.286 1.00 93.56 85 SER A N 1
ATOM 687 C CA . SER A 1 85 ? 15.558 -2.911 -13.578 1.00 93.56 85 SER A CA 1
ATOM 688 C C . SER A 1 85 ? 15.916 -2.855 -12.094 1.00 93.56 85 SER A C 1
ATOM 690 O O . SER A 1 85 ? 15.047 -3.058 -11.252 1.00 93.56 85 SER A O 1
ATOM 692 N N . SER A 1 86 ? 17.159 -2.494 -11.762 1.00 93.88 86 SER A N 1
ATOM 693 C CA . SER A 1 86 ? 17.597 -2.345 -10.369 1.00 93.88 86 SER A CA 1
ATOM 694 C C . SER A 1 86 ? 16.840 -1.234 -9.630 1.00 93.88 86 SER A C 1
ATOM 696 O O . SER A 1 86 ? 16.376 -1.445 -8.509 1.00 93.88 86 SER A O 1
ATOM 698 N N . ILE A 1 87 ? 16.639 -0.071 -10.260 1.00 94.62 87 ILE A N 1
ATOM 699 C CA . ILE A 1 87 ? 15.846 1.025 -9.675 1.00 94.62 87 ILE A CA 1
ATOM 700 C C . ILE A 1 87 ? 14.393 0.589 -9.469 1.00 94.62 87 ILE A C 1
ATOM 702 O O . ILE A 1 87 ? 13.802 0.856 -8.421 1.00 94.62 87 ILE A O 1
ATOM 706 N N . ARG A 1 88 ? 13.813 -0.102 -10.456 1.00 94.81 88 ARG A N 1
ATOM 707 C CA . ARG A 1 88 ? 12.450 -0.630 -10.376 1.00 94.81 88 ARG A CA 1
ATOM 708 C C . ARG A 1 88 ? 12.314 -1.633 -9.236 1.00 94.81 88 ARG A C 1
ATOM 710 O O . ARG A 1 88 ? 11.346 -1.555 -8.488 1.00 94.81 88 ARG A O 1
ATOM 717 N N . GLU A 1 89 ? 13.264 -2.547 -9.090 1.00 95.75 89 GLU A N 1
ATOM 718 C CA . GLU A 1 89 ? 13.271 -3.539 -8.016 1.00 95.75 89 GLU A CA 1
ATOM 719 C C . GLU A 1 89 ? 13.387 -2.876 -6.640 1.00 95.75 89 GLU A C 1
ATOM 721 O O . GLU A 1 89 ? 12.571 -3.151 -5.762 1.00 95.75 89 GLU A O 1
ATOM 726 N N . ALA A 1 90 ? 14.296 -1.910 -6.477 1.00 95.88 90 ALA A N 1
ATOM 727 C CA . ALA A 1 90 ? 14.422 -1.137 -5.241 1.00 95.88 90 ALA A CA 1
ATOM 728 C C . ALA A 1 90 ? 13.133 -0.367 -4.900 1.00 95.88 90 ALA A C 1
ATOM 730 O O . ALA A 1 90 ? 12.726 -0.284 -3.738 1.00 95.88 90 ALA A O 1
ATOM 731 N N . HIS A 1 91 ? 12.452 0.179 -5.911 1.00 96.38 91 HIS A N 1
ATOM 732 C CA . HIS A 1 91 ? 11.166 0.843 -5.720 1.00 96.38 91 HIS A CA 1
ATOM 733 C C . HIS A 1 91 ? 10.065 -0.144 -5.305 1.00 96.38 91 HIS A C 1
ATOM 735 O O . HIS A 1 91 ? 9.287 0.155 -4.399 1.00 96.38 91 HIS A O 1
ATOM 741 N N . LEU A 1 92 ? 10.009 -1.330 -5.920 1.00 96.69 92 LEU A N 1
ATOM 742 C CA . LEU A 1 92 ? 9.077 -2.392 -5.530 1.00 96.69 92 LEU A CA 1
ATOM 743 C C . LEU A 1 92 ? 9.335 -2.872 -4.097 1.00 96.69 92 LEU A C 1
ATOM 745 O O . LEU A 1 92 ? 8.386 -3.050 -3.335 1.00 96.69 92 LEU A O 1
ATOM 749 N N . GLU A 1 93 ? 10.598 -3.016 -3.702 1.00 97.00 93 GLU A N 1
ATOM 750 C CA . GLU A 1 93 ? 10.971 -3.373 -2.334 1.00 97.00 93 GLU A CA 1
ATOM 751 C C . GLU A 1 93 ? 10.535 -2.288 -1.337 1.00 97.00 93 GLU A C 1
ATOM 753 O O . GLU A 1 93 ? 9.941 -2.588 -0.301 1.00 97.00 93 GLU A O 1
ATOM 758 N N . SER A 1 94 ? 10.776 -1.014 -1.661 1.00 96.62 94 SER A N 1
ATOM 759 C CA . SER A 1 94 ? 10.318 0.120 -0.851 1.00 96.62 94 SER A CA 1
ATOM 760 C C . SER A 1 94 ? 8.795 0.117 -0.688 1.00 96.62 94 SER A C 1
ATOM 762 O O . SER A 1 94 ? 8.285 0.260 0.424 1.00 96.62 94 SER A O 1
ATOM 764 N N . LEU A 1 95 ? 8.059 -0.132 -1.773 1.00 97.06 95 LEU A N 1
ATOM 765 C CA . LEU A 1 95 ? 6.599 -0.207 -1.763 1.00 97.06 95 LEU A CA 1
ATOM 766 C C . LEU A 1 95 ? 6.086 -1.404 -0.945 1.00 97.06 95 LEU A C 1
ATOM 768 O O . LEU A 1 95 ? 5.116 -1.285 -0.202 1.00 97.06 95 LEU A O 1
ATOM 772 N N . SER A 1 96 ? 6.779 -2.541 -1.002 1.00 97.31 96 SER A N 1
ATOM 773 C CA . SER A 1 96 ? 6.470 -3.703 -0.161 1.00 97.31 96 SER A CA 1
ATOM 774 C C . SER A 1 96 ? 6.706 -3.423 1.331 1.00 97.31 96 SER A C 1
ATOM 776 O O . SER A 1 96 ? 5.902 -3.812 2.188 1.00 97.31 96 SER A O 1
ATOM 778 N N . LYS A 1 97 ? 7.780 -2.696 1.665 1.00 97.25 97 LYS A N 1
ATOM 779 C CA . LYS A 1 97 ? 8.074 -2.273 3.043 1.00 97.25 97 LYS A CA 1
ATOM 780 C C . LYS A 1 97 ? 7.015 -1.314 3.579 1.00 97.25 97 LYS A C 1
ATOM 782 O O . LYS A 1 97 ? 6.572 -1.478 4.718 1.00 97.25 97 LYS A O 1
ATOM 787 N N . THR A 1 98 ? 6.587 -0.334 2.783 1.00 96.69 98 THR A N 1
ATOM 788 C CA . THR A 1 98 ? 5.532 0.602 3.200 1.00 96.69 98 THR A CA 1
ATOM 789 C C . THR A 1 98 ? 4.195 -0.110 3.369 1.00 96.69 98 THR A C 1
ATOM 791 O O . THR A 1 98 ? 3.537 0.090 4.388 1.00 96.69 98 THR A O 1
ATOM 794 N N . GLU A 1 99 ? 3.829 -1.014 2.457 1.00 96.94 99 GLU A N 1
ATOM 795 C CA . GLU A 1 99 ? 2.630 -1.848 2.590 1.00 96.94 99 GLU A CA 1
ATOM 796 C C . GLU A 1 99 ? 2.647 -2.664 3.892 1.00 96.94 99 GLU A C 1
ATOM 798 O O . GLU A 1 99 ? 1.670 -2.676 4.645 1.00 96.94 99 GLU A O 1
ATOM 803 N N . SER A 1 100 ? 3.775 -3.309 4.194 1.00 97.38 100 SER A N 1
ATOM 804 C CA . SER A 1 100 ? 3.939 -4.095 5.421 1.00 97.38 100 SER A CA 1
ATOM 805 C C . SER A 1 100 ? 3.819 -3.225 6.676 1.00 97.38 100 SER A C 1
ATOM 807 O O . SER A 1 100 ? 3.155 -3.611 7.637 1.00 97.38 100 SER A O 1
ATOM 809 N N . SER A 1 101 ? 4.391 -2.018 6.655 1.00 97.44 101 SER A N 1
ATOM 810 C CA . SER A 1 101 ? 4.247 -1.038 7.738 1.00 97.44 101 SER A CA 1
ATOM 811 C C . SER A 1 101 ? 2.781 -0.646 7.965 1.00 97.44 101 SER A C 1
ATOM 813 O O . SER A 1 101 ? 2.294 -0.682 9.096 1.00 97.44 101 SER A O 1
ATOM 815 N N . TYR A 1 102 ? 2.038 -0.363 6.890 1.00 97.50 102 TYR A N 1
ATOM 816 C CA . TYR A 1 102 ? 0.613 -0.043 6.985 1.00 97.50 102 TYR A CA 1
ATOM 817 C C . TYR A 1 102 ? -0.218 -1.209 7.520 1.00 97.50 102 TYR A C 1
ATOM 819 O O . TYR A 1 102 ? -1.101 -0.989 8.350 1.00 97.50 102 TYR A O 1
ATOM 827 N N . ARG A 1 103 ? 0.070 -2.447 7.101 1.00 97.44 103 ARG A N 1
ATOM 828 C CA . ARG A 1 103 ? -0.600 -3.643 7.640 1.00 97.44 103 ARG A CA 1
ATOM 829 C C . ARG A 1 103 ? -0.362 -3.795 9.142 1.00 97.44 103 ARG A C 1
ATOM 831 O O . ARG A 1 103 ? -1.321 -4.024 9.877 1.00 97.44 103 ARG A O 1
ATOM 838 N N . ASN A 1 104 ? 0.873 -3.593 9.598 1.00 97.19 104 ASN A N 1
ATOM 839 C CA . ASN A 1 104 ? 1.223 -3.674 11.017 1.00 97.19 104 ASN A CA 1
ATOM 840 C C . ASN A 1 104 ? 0.516 -2.596 11.850 1.00 97.19 104 ASN A C 1
ATOM 842 O O . ASN A 1 104 ? -0.033 -2.892 12.911 1.00 97.19 104 ASN A O 1
ATOM 846 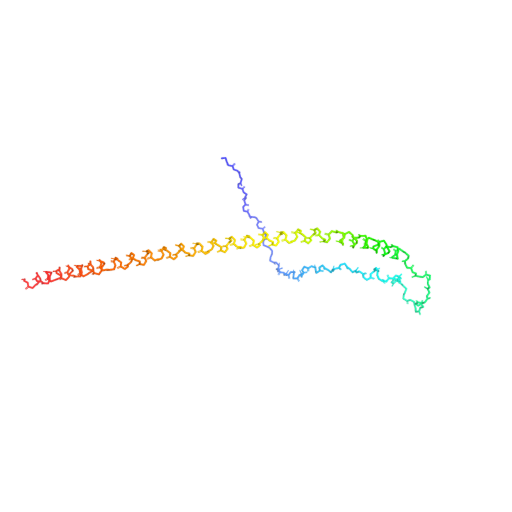N N . GLU A 1 105 ? 0.485 -1.349 11.372 1.00 97.12 105 GLU A N 1
ATOM 847 C CA . GLU A 1 105 ? -0.242 -0.269 12.050 1.00 97.12 105 GLU A CA 1
ATOM 848 C C . GLU A 1 105 ? -1.751 -0.534 12.087 1.00 97.12 105 GLU A C 1
ATOM 850 O O . GLU A 1 105 ? -2.400 -0.309 13.110 1.00 97.12 105 GLU A O 1
ATOM 855 N N . LEU A 1 106 ? -2.318 -1.076 11.010 1.00 97.25 106 LEU A N 1
ATOM 856 C CA . LEU A 1 106 ? -3.730 -1.438 10.957 1.00 97.25 106 LEU A CA 1
ATOM 857 C C . LEU A 1 106 ? -4.058 -2.543 11.968 1.00 97.25 106 LEU A C 1
ATOM 859 O O . LEU A 1 106 ? -5.033 -2.427 12.712 1.00 97.25 106 LEU A O 1
ATOM 863 N N . GLU A 1 107 ? -3.235 -3.588 12.047 1.00 97.38 107 GLU A N 1
ATOM 864 C CA . GLU A 1 107 ? -3.410 -4.661 13.026 1.00 97.38 107 GLU A CA 1
ATOM 865 C C . GLU A 1 107 ? -3.272 -4.145 14.462 1.00 97.38 107 GLU A C 1
ATOM 867 O O . GLU A 1 107 ? -4.121 -4.423 15.311 1.00 97.38 107 GLU A O 1
ATOM 872 N N . ARG A 1 108 ? -2.262 -3.312 14.726 1.00 97.31 108 ARG A N 1
ATOM 873 C CA . ARG A 1 108 ? -2.089 -2.635 16.015 1.00 97.31 108 ARG A CA 1
ATOM 874 C C . ARG A 1 108 ? -3.332 -1.829 16.390 1.00 97.31 108 ARG A C 1
ATOM 876 O O . ARG A 1 108 ? -3.783 -1.903 17.531 1.00 97.31 108 ARG A O 1
ATOM 883 N N . LYS A 1 109 ? -3.902 -1.069 15.451 1.00 97.38 109 LYS A N 1
ATOM 884 C CA . LYS A 1 109 ? -5.128 -0.295 15.689 1.00 97.38 109 LYS A CA 1
ATOM 885 C C . LYS A 1 109 ? -6.338 -1.185 15.942 1.00 97.38 109 LYS A C 1
ATOM 887 O O . LYS A 1 109 ? -7.122 -0.863 16.828 1.00 97.38 109 LYS A O 1
ATOM 892 N N . ARG A 1 110 ? -6.470 -2.310 15.233 1.00 97.12 110 ARG A N 1
ATOM 893 C CA . ARG A 1 110 ? -7.533 -3.295 15.494 1.00 97.12 110 ARG A CA 1
ATOM 894 C C . ARG A 1 110 ? -7.454 -3.847 16.913 1.00 97.12 110 ARG A C 1
ATOM 896 O O . ARG A 1 110 ? -8.455 -3.780 17.616 1.00 97.12 110 ARG A O 1
ATOM 903 N N . ARG A 1 111 ? -6.266 -4.270 17.360 1.00 96.69 111 ARG A N 1
ATOM 904 C CA . ARG A 1 111 ? -6.056 -4.751 18.737 1.00 96.69 111 ARG A CA 1
ATOM 905 C C . ARG A 1 111 ? -6.409 -3.683 19.773 1.00 96.69 111 ARG A C 1
ATOM 907 O O . ARG A 1 111 ? -7.138 -3.959 20.711 1.00 96.69 111 ARG A O 1
ATOM 914 N N . GLN A 1 112 ? -5.990 -2.432 19.553 1.00 96.94 112 GLN A N 1
ATOM 915 C CA . GLN A 1 112 ? -6.357 -1.319 20.443 1.00 96.94 112 GLN A CA 1
ATOM 916 C C . GLN A 1 112 ? -7.877 -1.106 20.535 1.00 96.94 112 GLN A C 1
ATOM 918 O O . GLN A 1 112 ? -8.389 -0.777 21.602 1.00 96.94 112 GLN A O 1
ATOM 923 N N . VAL A 1 113 ? -8.603 -1.260 19.425 1.00 97.44 113 VAL A N 1
ATOM 924 C CA . VAL A 1 113 ? -10.068 -1.137 19.411 1.00 97.44 113 VAL A CA 1
ATOM 925 C C . VAL A 1 113 ? -10.729 -2.311 20.134 1.00 97.44 113 VAL A C 1
ATOM 927 O O . VAL A 1 113 ? -11.674 -2.083 20.890 1.00 97.44 113 VAL A O 1
ATOM 930 N N . GLU A 1 114 ? -10.236 -3.536 19.941 1.00 97.19 114 GLU A N 1
ATOM 931 C CA . GLU A 1 114 ? -10.685 -4.714 20.695 1.00 97.19 114 GLU A CA 1
ATOM 932 C C 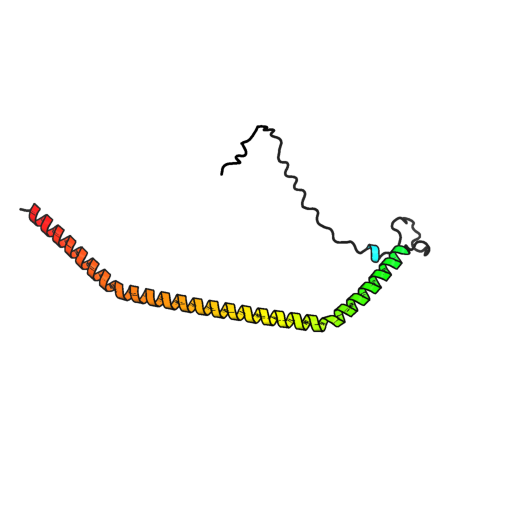. GLU A 1 114 ? -10.482 -4.527 22.199 1.00 97.19 114 GLU A C 1
ATOM 934 O O . GLU A 1 114 ? -11.454 -4.624 22.944 1.00 97.19 114 GLU A O 1
ATOM 939 N N . ASP A 1 115 ? -9.287 -4.120 22.635 1.00 97.19 115 ASP A N 1
ATOM 940 C CA . ASP A 1 115 ? -8.987 -3.878 24.052 1.00 97.19 115 ASP A CA 1
ATOM 941 C C . ASP A 1 115 ? -9.956 -2.853 24.674 1.00 97.19 115 ASP A C 1
ATOM 943 O O . ASP A 1 115 ? -10.475 -3.037 25.778 1.00 97.19 115 ASP A O 1
ATOM 947 N N . ILE A 1 116 ? -10.241 -1.758 23.957 1.00 96.56 116 ILE A N 1
ATOM 948 C CA . ILE A 1 116 ? -11.191 -0.731 24.411 1.00 96.56 116 ILE A CA 1
ATOM 949 C C . ILE A 1 116 ? -12.609 -1.304 24.515 1.00 96.56 116 ILE A C 1
ATOM 951 O O . ILE A 1 116 ? -13.325 -1.002 25.477 1.00 96.56 116 ILE A O 1
ATOM 955 N N . ASN A 1 117 ? -13.030 -2.104 23.536 1.00 96.38 117 ASN A N 1
ATOM 956 C CA . ASN A 1 117 ? -14.348 -2.729 23.538 1.00 96.38 117 ASN A CA 1
ATOM 957 C C . ASN A 1 117 ? -14.489 -3.745 24.673 1.00 96.38 117 ASN A C 1
ATOM 959 O O . ASN A 1 117 ? -15.521 -3.747 25.342 1.00 96.38 117 ASN A O 1
ATOM 963 N N . ASP A 1 118 ? -13.454 -4.530 24.954 1.00 96.56 118 ASP A N 1
ATOM 964 C CA . ASP A 1 118 ? -13.445 -5.489 26.056 1.00 96.56 118 ASP A CA 1
ATOM 965 C C . ASP A 1 118 ? -13.519 -4.787 27.412 1.00 96.56 118 ASP A C 1
ATOM 967 O O . ASP A 1 118 ? -14.324 -5.162 28.271 1.00 96.56 118 ASP A O 1
ATOM 971 N N . ILE A 1 119 ? -12.768 -3.696 27.592 1.00 96.31 119 ILE A N 1
ATOM 972 C CA . ILE A 1 119 ? -12.866 -2.860 28.796 1.00 96.31 119 ILE A CA 1
ATOM 973 C C . ILE A 1 119 ? -14.273 -2.270 28.932 1.00 96.31 119 ILE A C 1
ATOM 975 O O . ILE A 1 119 ? -14.837 -2.271 30.030 1.00 96.31 119 ILE A O 1
ATOM 979 N N . ARG A 1 120 ? -14.859 -1.761 27.840 1.00 95.31 120 ARG A N 1
ATOM 980 C CA . ARG A 1 120 ? -16.222 -1.210 27.854 1.00 95.31 120 ARG A CA 1
ATOM 981 C C . ARG A 1 120 ? -17.239 -2.284 28.228 1.00 95.31 120 ARG A C 1
ATOM 983 O O . ARG A 1 120 ? -18.073 -2.033 29.094 1.00 95.31 120 ARG A O 1
ATOM 990 N N . LYS A 1 121 ? -17.146 -3.466 27.620 1.00 96.50 121 LYS A N 1
ATOM 991 C CA . LYS A 1 121 ? -18.028 -4.603 27.890 1.00 96.50 121 LYS A CA 1
ATOM 992 C C . LYS A 1 121 ? -17.926 -5.040 29.346 1.00 96.50 121 LYS A C 1
ATOM 994 O O . LYS A 1 121 ? -18.950 -5.206 29.997 1.00 96.50 121 LYS A O 1
ATOM 999 N N . LYS A 1 122 ? -16.707 -5.141 29.883 1.00 95.44 122 LYS A N 1
ATOM 1000 C CA . LYS A 1 122 ? -16.486 -5.459 31.297 1.00 95.44 122 LYS A CA 1
ATOM 1001 C C . LYS A 1 122 ? -17.163 -4.440 32.213 1.00 95.44 122 LYS A C 1
ATOM 1003 O O . LYS A 1 122 ? -17.940 -4.825 33.073 1.00 95.44 122 LYS A O 1
ATOM 1008 N N . ARG A 1 123 ? -16.952 -3.142 31.974 1.00 93.50 123 ARG A N 1
ATOM 1009 C CA . ARG A 1 123 ? -17.593 -2.077 32.767 1.00 93.50 123 ARG A CA 1
ATOM 1010 C C . ARG A 1 123 ? -19.118 -2.110 32.682 1.00 93.50 123 ARG A C 1
ATOM 1012 O O . ARG A 1 123 ? -19.774 -1.823 33.673 1.00 93.50 123 ARG A O 1
ATOM 1019 N N . GLN A 1 124 ? -19.678 -2.430 31.516 1.00 92.94 124 GLN A N 1
ATOM 1020 C CA . GLN A 1 124 ? -21.128 -2.559 31.348 1.00 92.94 124 GLN A CA 1
ATOM 1021 C C . GLN A 1 124 ? -21.686 -3.734 32.155 1.00 92.94 124 GLN A C 1
ATOM 1023 O O . GLN A 1 124 ? -22.679 -3.556 32.851 1.00 92.94 124 GLN A O 1
ATOM 1028 N N . ILE A 1 125 ? -21.019 -4.891 32.116 1.00 93.94 125 ILE A N 1
ATOM 1029 C CA . ILE A 1 125 ? -21.400 -6.067 32.912 1.00 93.94 125 ILE A CA 1
ATOM 1030 C C . ILE A 1 125 ? -21.289 -5.763 34.412 1.00 93.94 125 ILE A C 1
ATOM 1032 O O . ILE A 1 125 ? -22.202 -6.081 35.165 1.00 93.94 125 ILE A O 1
ATOM 1036 N N . ASP A 1 126 ? -20.214 -5.096 34.839 1.00 92.31 126 ASP A N 1
ATOM 1037 C CA . ASP A 1 126 ? -20.005 -4.730 36.245 1.00 92.31 126 ASP A CA 1
ATOM 1038 C C . ASP A 1 126 ? -21.062 -3.720 36.746 1.00 92.31 126 ASP A C 1
ATOM 1040 O O . ASP A 1 126 ? -21.445 -3.744 37.915 1.00 92.31 126 ASP A O 1
ATOM 1044 N N . PHE A 1 127 ? -21.544 -2.824 35.874 1.00 92.12 127 PHE A N 1
ATOM 1045 C CA . PHE A 1 127 ? -22.527 -1.792 36.227 1.00 92.12 127 PHE A CA 1
ATOM 1046 C C . PHE A 1 127 ? -23.981 -2.281 36.168 1.00 92.12 127 PHE A C 1
ATOM 1048 O O . PHE A 1 127 ? -24.832 -1.747 36.879 1.00 92.12 127 PHE A O 1
ATOM 1055 N N . GLN A 1 128 ? -24.272 -3.300 35.358 1.00 92.44 128 GLN A N 1
ATOM 1056 C CA . GLN A 1 128 ? -25.615 -3.856 35.191 1.00 92.44 128 GLN A CA 1
ATOM 1057 C C . GLN A 1 128 ? -26.321 -4.216 36.519 1.00 92.44 128 GLN A C 1
ATOM 1059 O O . GLN A 1 128 ? -27.418 -3.701 36.736 1.00 92.44 128 GLN A O 1
ATOM 1064 N N . PRO A 1 129 ? -25.728 -4.992 37.451 1.00 91.06 129 PRO A N 1
ATOM 1065 C CA . PRO A 1 129 ? -26.422 -5.375 38.686 1.00 91.06 129 PRO A CA 1
ATOM 1066 C C . PRO A 1 129 ? -26.660 -4.186 39.627 1.00 91.06 129 PRO A C 1
ATOM 1068 O O . PRO A 1 129 ? -27.639 -4.156 40.369 1.00 91.06 129 PRO A O 1
ATOM 1071 N N . ILE A 1 130 ? -25.774 -3.184 39.599 1.00 91.62 130 ILE A N 1
ATOM 1072 C CA . ILE A 1 130 ? -25.939 -1.957 40.389 1.00 91.62 130 ILE A CA 1
ATOM 1073 C C . ILE A 1 130 ? -27.133 -1.161 39.860 1.00 91.62 130 ILE A C 1
ATOM 1075 O O . ILE A 1 130 ? -27.924 -0.650 40.654 1.00 91.62 130 ILE A O 1
ATOM 1079 N N . ASN A 1 131 ? -27.266 -1.072 38.535 1.00 91.88 131 ASN A N 1
ATOM 1080 C CA . ASN A 1 131 ? -28.386 -0.391 37.901 1.00 91.88 131 ASN A CA 1
ATOM 1081 C C . ASN A 1 131 ? -29.715 -1.108 38.181 1.00 91.88 131 ASN A C 1
ATOM 1083 O O . ASN A 1 131 ? -30.661 -0.455 38.604 1.00 91.88 131 ASN A O 1
ATOM 1087 N N . GLU A 1 132 ? -29.762 -2.436 38.041 1.00 93.50 132 GLU A N 1
ATOM 1088 C CA . GLU A 1 132 ? -30.958 -3.244 38.338 1.00 93.50 132 GLU A CA 1
ATOM 1089 C C . GLU A 1 132 ? -31.430 -3.051 39.790 1.00 93.50 132 GLU A C 1
ATOM 1091 O O . GLU A 1 132 ? -32.602 -2.775 40.037 1.00 93.50 132 GLU A O 1
ATOM 1096 N N . HIS A 1 133 ? -30.51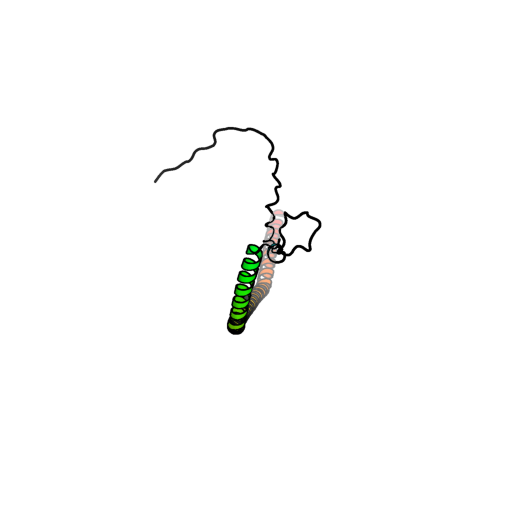3 -3.086 40.761 1.00 93.38 133 HIS A N 1
ATOM 1097 C CA . HIS A 1 133 ? -30.855 -2.859 42.169 1.00 93.38 133 HIS A CA 1
ATOM 1098 C C . HIS A 1 133 ? -31.308 -1.412 42.461 1.00 93.38 133 HIS A C 1
ATOM 1100 O O . HIS A 1 133 ? -32.164 -1.180 43.317 1.00 93.38 133 HIS A O 1
ATOM 1106 N N . LEU A 1 134 ? -30.731 -0.409 41.787 1.00 93.94 134 LEU A N 1
ATOM 1107 C CA . LEU A 1 134 ? -31.189 0.982 41.900 1.00 93.94 134 LEU A CA 1
ATOM 1108 C C . LEU A 1 134 ? -32.588 1.163 41.304 1.00 93.94 134 LEU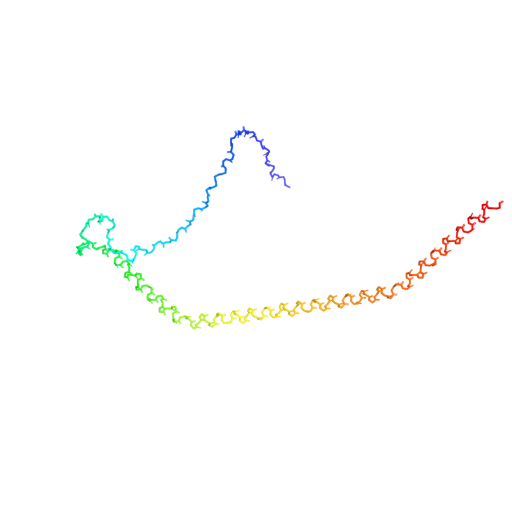 A C 1
ATOM 1110 O O . LEU A 1 134 ? -33.404 1.870 41.896 1.00 93.94 134 LEU A O 1
ATOM 1114 N N . GLU A 1 135 ? -32.870 0.519 40.172 1.00 95.38 135 GLU A N 1
ATOM 1115 C CA . GLU A 1 135 ? -34.193 0.512 39.551 1.00 95.38 135 GLU A CA 1
ATOM 1116 C C . GLU A 1 135 ? -35.230 -0.158 40.454 1.00 95.38 135 GLU A C 1
ATOM 1118 O O . GLU A 1 135 ? -36.304 0.410 40.645 1.00 95.38 135 GLU A O 1
ATOM 1123 N N . GLU A 1 136 ? -34.916 -1.303 41.065 1.00 95.06 136 GLU A N 1
ATOM 1124 C CA . GLU A 1 136 ? -35.807 -1.989 42.012 1.00 95.06 136 GLU A CA 1
ATOM 1125 C C . GLU A 1 136 ? -36.133 -1.092 43.215 1.00 95.06 136 GLU A C 1
ATOM 1127 O O . GLU A 1 136 ? -37.300 -0.821 43.497 1.00 95.06 136 GLU A O 1
ATOM 1132 N N . LYS A 1 137 ? -35.113 -0.497 43.849 1.00 94.12 137 LYS A N 1
ATOM 1133 C CA . LYS A 1 137 ? -35.320 0.443 44.965 1.00 94.12 137 LYS A CA 1
ATOM 1134 C C . LYS A 1 137 ? -36.114 1.681 44.579 1.00 94.12 137 LYS A C 1
ATOM 1136 O O . LYS A 1 137 ? -36.851 2.225 45.403 1.00 94.12 137 LYS A O 1
ATOM 1141 N N . TRP A 1 138 ? -35.929 2.171 43.360 1.00 95.31 138 TRP A N 1
ATOM 1142 C CA . TRP A 1 138 ? -36.688 3.305 42.857 1.00 95.31 138 TRP A CA 1
ATOM 1143 C C . TRP A 1 138 ? -38.165 2.942 42.663 1.00 95.31 138 TRP A C 1
ATOM 1145 O O . TRP A 1 138 ? -39.030 3.693 43.119 1.00 95.31 138 TRP A O 1
ATOM 1155 N N . HIS A 1 139 ? -38.460 1.774 42.082 1.00 95.88 139 HIS A N 1
ATOM 1156 C CA . HIS A 1 139 ? -39.829 1.265 41.961 1.00 95.88 139 HIS A CA 1
ATOM 1157 C C . HIS A 1 139 ? -40.479 1.050 43.333 1.00 95.88 139 HIS A C 1
ATOM 1159 O O . HIS A 1 139 ? -41.606 1.496 43.545 1.00 95.88 139 HIS A O 1
ATOM 1165 N N . ASP A 1 140 ? -39.762 0.457 44.287 1.00 94.00 140 ASP A N 1
ATOM 1166 C CA . ASP A 1 140 ? -40.246 0.269 45.659 1.00 94.00 140 ASP A CA 1
ATOM 1167 C C . ASP A 1 140 ? -40.537 1.603 46.356 1.00 94.00 140 ASP A C 1
ATOM 1169 O O . ASP A 1 140 ? -41.563 1.760 47.020 1.00 94.00 140 ASP A O 1
ATOM 1173 N N . GLY A 1 141 ? -39.666 2.600 46.172 1.00 94.69 141 GLY A N 1
ATOM 1174 C CA . GLY A 1 141 ? -39.875 3.949 46.692 1.00 94.69 141 GLY A CA 1
ATOM 1175 C C . GLY A 1 141 ? -41.123 4.619 46.109 1.00 94.69 141 GLY A C 1
ATOM 1176 O O . GLY A 1 141 ? -41.890 5.243 46.848 1.00 94.69 141 GLY A O 1
ATOM 1177 N N . ILE A 1 142 ? -41.360 4.459 44.803 1.00 92.94 142 ILE A N 1
ATOM 1178 C CA . ILE A 1 142 ? -42.573 4.953 44.135 1.00 92.94 142 ILE A CA 1
ATOM 1179 C C . ILE A 1 142 ? -43.813 4.245 44.676 1.00 92.94 142 ILE A C 1
ATOM 1181 O O . ILE A 1 142 ? -44.765 4.919 45.070 1.00 92.94 142 ILE A O 1
ATOM 1185 N N . ASN A 1 143 ? -43.797 2.913 44.742 1.00 91.75 143 ASN A N 1
ATOM 1186 C CA . ASN A 1 143 ? -44.919 2.124 45.251 1.00 91.75 143 ASN A CA 1
ATOM 1187 C C . ASN A 1 143 ? -45.244 2.498 46.702 1.00 91.75 143 ASN A C 1
ATOM 1189 O O . ASN A 1 143 ? -46.401 2.748 47.024 1.00 91.75 143 ASN A O 1
ATOM 1193 N N . SER A 1 144 ? -44.229 2.680 47.552 1.00 91.31 144 SER A N 1
ATOM 1194 C CA . SER A 1 144 ? -44.423 3.135 48.932 1.00 91.31 144 SER A CA 1
ATOM 1195 C C . SER A 1 144 ? -45.069 4.524 49.015 1.00 91.31 144 SER A C 1
ATOM 1197 O O . SER A 1 144 ? -45.966 4.744 49.832 1.00 91.31 144 SER A O 1
ATOM 1199 N N . MET A 1 145 ? -44.661 5.474 48.165 1.00 89.56 145 MET A N 1
ATOM 1200 C CA . MET A 1 145 ? -45.300 6.795 48.111 1.00 89.56 145 MET A CA 1
ATOM 1201 C C . MET A 1 145 ? -46.747 6.726 47.618 1.00 89.56 145 MET A C 1
ATOM 1203 O O . MET A 1 145 ? -47.601 7.441 48.150 1.00 89.56 145 MET A O 1
ATOM 1207 N N . ILE A 1 146 ? -47.031 5.877 46.629 1.00 89.19 146 ILE A N 1
ATOM 1208 C CA . ILE A 1 146 ? -48.389 5.639 46.129 1.00 89.19 146 ILE A CA 1
ATOM 1209 C C . ILE A 1 146 ? -49.257 5.046 47.242 1.00 89.19 146 ILE A C 1
ATOM 1211 O O . ILE A 1 146 ? -50.329 5.586 47.514 1.00 89.19 146 ILE A O 1
ATOM 1215 N N . ASP A 1 147 ? -48.778 4.017 47.940 1.00 87.19 147 ASP A N 1
ATOM 1216 C CA . ASP A 1 147 ? -49.502 3.358 49.030 1.00 87.19 147 ASP A CA 1
ATOM 1217 C C . ASP A 1 147 ? -49.810 4.327 50.179 1.00 87.19 147 ASP A C 1
ATOM 1219 O O . ASP A 1 147 ? -50.948 4.394 50.653 1.00 87.19 147 ASP A O 1
ATOM 1223 N N . MET A 1 148 ? -48.840 5.161 50.575 1.00 84.25 148 MET A N 1
ATOM 1224 C CA . MET A 1 148 ? -49.069 6.233 51.552 1.00 84.25 148 MET A CA 1
ATOM 1225 C C . MET A 1 148 ? -50.090 7.268 51.056 1.00 84.25 148 MET A C 1
ATOM 1227 O O . MET A 1 148 ? -50.912 7.766 51.833 1.00 84.25 148 MET A O 1
ATOM 1231 N N . GLY A 1 149 ? -50.048 7.614 49.767 1.00 83.81 149 GLY A N 1
ATOM 1232 C CA . GLY A 1 149 ? -50.991 8.541 49.143 1.00 83.81 149 GLY A CA 1
ATOM 1233 C C . GLY A 1 149 ? -52.421 7.998 49.089 1.00 83.81 149 GLY A C 1
ATOM 1234 O O . GLY A 1 149 ? -53.371 8.753 49.310 1.00 83.81 149 GLY A O 1
ATOM 1235 N N . ILE A 1 150 ? -52.580 6.696 48.843 1.00 78.88 150 ILE A N 1
ATOM 1236 C CA . ILE A 1 150 ? -53.871 5.999 48.852 1.00 78.88 150 ILE A CA 1
ATOM 1237 C C . ILE A 1 150 ? -54.413 5.926 50.281 1.00 78.88 150 ILE A C 1
ATOM 1239 O O . ILE A 1 150 ? -55.550 6.333 50.510 1.00 78.88 150 ILE A O 1
ATOM 1243 N N . GLN A 1 151 ? -53.591 5.513 51.252 1.00 71.44 151 GLN A N 1
ATOM 1244 C CA . GLN A 1 151 ? -53.995 5.407 52.660 1.00 71.44 151 GLN A CA 1
ATOM 1245 C C . GLN A 1 151 ? -54.505 6.737 53.233 1.00 71.44 151 GLN A C 1
ATOM 1247 O O . GLN A 1 151 ? -55.495 6.741 53.963 1.00 71.44 151 GLN A O 1
ATOM 1252 N N . ARG A 1 152 ? -53.895 7.871 52.855 1.00 68.38 152 ARG A N 1
ATOM 1253 C CA . ARG A 1 152 ? -54.362 9.214 53.250 1.00 68.38 152 ARG A CA 1
ATOM 1254 C C . ARG A 1 152 ? -55.656 9.676 52.573 1.00 68.38 152 ARG A C 1
ATOM 1256 O O . AR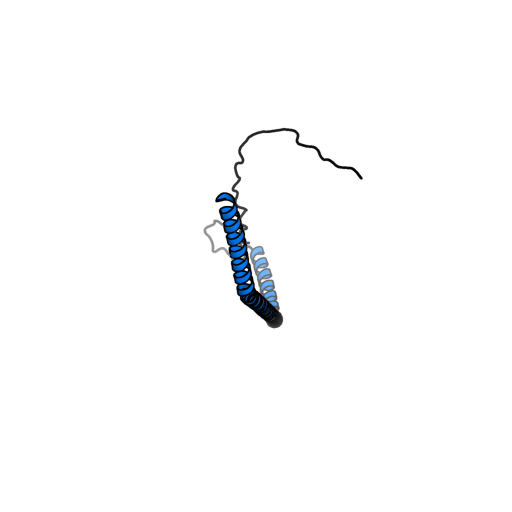G A 1 152 ? -56.248 10.629 53.057 1.00 68.38 152 ARG A O 1
ATOM 1263 N N . ARG A 1 153 ? -56.072 9.076 51.451 1.00 60.88 153 ARG A N 1
ATOM 1264 C CA . ARG A 1 153 ? -57.344 9.403 50.770 1.00 60.88 153 ARG A CA 1
ATOM 1265 C C . ARG A 1 153 ? -58.530 8.589 51.277 1.00 60.88 153 ARG A C 1
ATOM 1267 O O . ARG A 1 153 ? -59.666 8.975 51.028 1.00 60.88 153 ARG A O 1
ATOM 1274 N N . THR A 1 154 ? -58.267 7.447 51.903 1.00 57.34 154 THR A N 1
ATOM 1275 C CA . THR A 1 154 ? -59.285 6.541 52.459 1.00 57.34 154 THR A CA 1
ATOM 1276 C C . THR A 1 154 ? -59.607 6.785 53.938 1.00 57.34 154 THR A C 1
ATOM 1278 O O . THR A 1 154 ? -60.490 6.112 54.465 1.00 57.34 154 THR A O 1
ATOM 1281 N N . GLN A 1 155 ? -58.919 7.723 54.598 1.00 44.88 155 GLN A N 1
ATOM 1282 C CA . GLN A 1 155 ? -59.329 8.326 55.877 1.00 44.88 155 GLN A CA 1
ATOM 1283 C C . GLN A 1 155 ? -59.999 9.673 55.621 1.00 44.88 155 GLN A C 1
ATOM 1285 O O . GLN A 1 155 ? -60.945 9.992 56.373 1.00 44.88 155 GLN A O 1
#

Sequence (155 aa):
MDRFRRPQQGEQADQNDPEYDNAEPPVIQGIDMSRYTDFHDEDDNDADSDNPDHTNQDRMYTALAYSMLRERNSRLALQNDGSMSSIREAHLESLSKTESSYRNELERKRRQVEDINDIRKKRQIDFQPINEHLEEKWHDGINSMIDMGIQRRTQ